Protein AF-A0A956CC80-F1 (afdb_monomer_lite)

Structure (mmCIF, N/CA/C/O backbone):
data_AF-A0A956CC80-F1
#
_entry.id   AF-A0A956CC80-F1
#
loop_
_atom_site.group_PDB
_atom_site.id
_atom_site.type_symbol
_atom_site.label_atom_id
_atom_site.label_alt_id
_atom_site.label_comp_id
_atom_site.label_asym_id
_atom_site.label_entity_id
_atom_site.label_seq_id
_atom_site.pdbx_PDB_ins_code
_atom_site.Cartn_x
_atom_site.Cartn_y
_atom_site.Cartn_z
_atom_site.occupancy
_atom_site.B_iso_or_equiv
_atom_site.auth_seq_id
_atom_site.auth_comp_id
_atom_site.auth_asym_id
_atom_site.auth_atom_id
_atom_site.pdbx_PDB_model_num
ATOM 1 N N . MET A 1 1 ? -11.851 -10.842 14.255 1.00 43.53 1 MET A N 1
ATOM 2 C CA . MET A 1 1 ? -12.543 -9.639 13.760 1.00 43.53 1 MET A CA 1
ATOM 3 C C . MET A 1 1 ? -11.474 -8.880 13.035 1.00 43.53 1 MET A C 1
ATOM 5 O O . MET A 1 1 ? -10.631 -8.281 13.694 1.00 43.53 1 MET A O 1
ATOM 9 N N . ASP A 1 2 ? -11.447 -9.036 11.723 1.00 57.81 2 ASP A N 1
ATOM 10 C CA . ASP A 1 2 ? -10.506 -8.314 10.886 1.00 57.81 2 ASP A CA 1
ATOM 11 C C . ASP A 1 2 ? -10.980 -6.863 10.875 1.00 57.81 2 ASP A C 1
ATOM 13 O O . ASP A 1 2 ? -12.137 -6.572 10.575 1.00 57.81 2 ASP A O 1
ATOM 17 N N . GLY A 1 3 ? -10.152 -5.984 11.434 1.00 73.88 3 GLY A N 1
ATOM 18 C CA . GLY A 1 3 ? -10.452 -4.560 11.492 1.00 73.88 3 GLY A CA 1
ATOM 19 C C . GLY A 1 3 ? -10.264 -3.935 10.118 1.00 73.88 3 GLY A C 1
ATOM 20 O O . GLY A 1 3 ? -9.429 -4.400 9.346 1.00 73.88 3 GLY A O 1
ATOM 21 N N . ASP A 1 4 ? -11.005 -2.864 9.848 1.00 90.00 4 ASP A N 1
ATOM 22 C CA . ASP A 1 4 ? -10.900 -2.111 8.600 1.00 90.00 4 ASP A CA 1
ATOM 23 C C . ASP A 1 4 ? -9.437 -1.726 8.294 1.00 90.00 4 ASP A C 1
ATOM 25 O O . ASP A 1 4 ? -8.689 -1.260 9.172 1.00 90.00 4 ASP A O 1
ATOM 29 N N . VAL A 1 5 ? -9.042 -1.912 7.031 1.00 94.62 5 VAL A N 1
ATOM 30 C CA . VAL A 1 5 ? -7.697 -1.631 6.514 1.00 94.62 5 VAL A CA 1
ATOM 31 C C . VAL A 1 5 ? -7.733 -0.439 5.566 1.00 94.62 5 VAL A C 1
ATOM 33 O O . VAL A 1 5 ? -8.626 -0.303 4.733 1.00 94.62 5 VAL A O 1
ATOM 36 N N . VAL A 1 6 ? -6.725 0.420 5.673 1.00 96.19 6 VAL A N 1
ATOM 37 C CA . VAL A 1 6 ? -6.474 1.534 4.759 1.00 96.19 6 VAL A CA 1
ATOM 38 C C . VAL A 1 6 ? -5.206 1.235 3.970 1.00 96.19 6 VAL A C 1
ATOM 40 O O . VAL A 1 6 ? -4.143 1.035 4.559 1.00 96.19 6 VAL A O 1
ATOM 43 N N . VAL A 1 7 ? -5.310 1.244 2.642 1.00 97.50 7 VAL A N 1
ATOM 44 C CA . VAL A 1 7 ? -4.162 1.183 1.728 1.00 97.50 7 VAL A CA 1
ATOM 45 C C . VAL A 1 7 ? -3.756 2.608 1.367 1.00 97.50 7 VAL A C 1
ATOM 47 O O . VAL A 1 7 ? -4.592 3.423 0.978 1.00 97.50 7 VAL A O 1
ATOM 50 N N . MET A 1 8 ? -2.475 2.926 1.525 1.00 97.94 8 MET A N 1
ATOM 51 C CA . MET A 1 8 ? -1.909 4.245 1.264 1.00 97.94 8 MET A CA 1
ATOM 52 C C . MET A 1 8 ? -0.822 4.146 0.198 1.00 97.94 8 MET A C 1
ATOM 54 O O . MET A 1 8 ? 0.139 3.395 0.356 1.00 97.94 8 MET A O 1
ATOM 58 N N . SER A 1 9 ? -0.966 4.942 -0.860 1.00 97.94 9 SER A N 1
ATOM 59 C CA . SER A 1 9 ? 0.020 5.111 -1.929 1.00 97.94 9 SER A CA 1
ATOM 60 C C . SER A 1 9 ? 0.820 6.403 -1.751 1.00 97.94 9 SER A C 1
ATOM 62 O O . SER A 1 9 ? 0.235 7.473 -1.564 1.00 97.94 9 SER A O 1
ATOM 64 N N . ALA A 1 10 ? 2.138 6.316 -1.887 1.00 97.25 10 ALA A N 1
ATOM 65 C CA . ALA A 1 10 ? 3.078 7.432 -1.964 1.00 97.25 10 ALA A CA 1
ATOM 66 C C . ALA A 1 10 ? 4.074 7.197 -3.113 1.00 97.25 10 ALA A C 1
ATOM 68 O O . ALA A 1 10 ? 4.093 6.124 -3.692 1.00 97.25 10 ALA A O 1
ATOM 69 N N . GLU A 1 11 ? 4.922 8.176 -3.441 1.00 96.38 11 GLU A N 1
ATOM 70 C CA . GLU A 1 11 ? 5.766 8.163 -4.656 1.00 96.38 11 G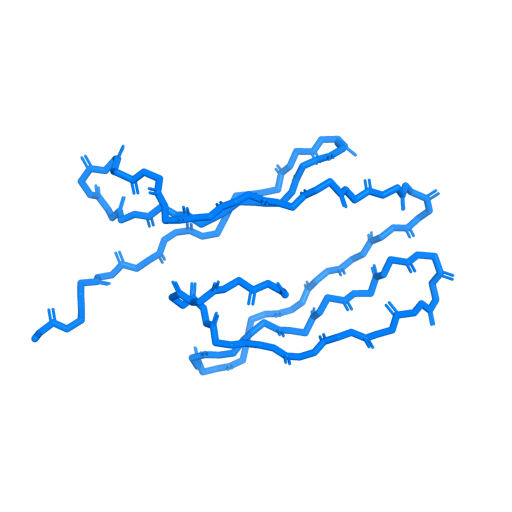LU A CA 1
ATOM 71 C C . GLU A 1 11 ? 6.516 6.838 -4.914 1.00 96.38 11 GLU A C 1
ATOM 73 O O . GLU A 1 11 ? 6.523 6.355 -6.045 1.00 96.38 11 GLU A O 1
ATOM 78 N N . LEU A 1 12 ? 7.090 6.237 -3.865 1.00 98.12 12 LEU A N 1
ATOM 79 C CA . LEU A 1 12 ? 7.865 4.989 -3.920 1.00 98.12 12 LEU A CA 1
ATOM 80 C C . LEU A 1 12 ? 7.391 3.937 -2.903 1.00 98.12 12 LEU A C 1
ATOM 82 O O . LEU A 1 12 ? 8.111 2.977 -2.621 1.00 98.12 12 LEU A O 1
ATOM 86 N N . GLU A 1 13 ? 6.213 4.130 -2.306 1.00 98.50 13 GLU A N 1
ATOM 87 C CA . GLU A 1 13 ? 5.699 3.264 -1.241 1.00 98.50 13 GLU A CA 1
ATOM 88 C C . GLU A 1 13 ? 4.219 2.930 -1.457 1.00 98.50 13 GLU A C 1
ATOM 90 O O . GLU A 1 13 ? 3.395 3.816 -1.689 1.00 98.50 13 GLU A O 1
ATOM 95 N N . LEU A 1 14 ? 3.880 1.652 -1.291 1.00 98.62 14 LEU A N 1
ATOM 96 C CA . LEU A 1 14 ? 2.521 1.195 -1.025 1.00 98.62 14 LEU A CA 1
ATOM 97 C C . LEU A 1 14 ? 2.499 0.547 0.360 1.00 98.62 14 LEU A C 1
ATOM 99 O O . LEU A 1 14 ? 3.314 -0.326 0.645 1.00 98.62 14 LEU A O 1
ATOM 103 N N . ALA A 1 15 ? 1.577 0.951 1.227 1.00 98.50 15 ALA A N 1
ATOM 104 C CA . ALA A 1 15 ? 1.488 0.414 2.583 1.00 98.50 15 ALA A CA 1
ATOM 105 C C . ALA A 1 15 ? 0.041 0.182 3.011 1.00 98.50 15 ALA A C 1
ATOM 107 O O . ALA A 1 15 ? -0.856 0.913 2.592 1.00 98.50 15 ALA A O 1
ATOM 108 N N . ALA A 1 16 ? -0.173 -0.783 3.904 1.00 98.06 16 ALA A N 1
ATOM 109 C CA . ALA A 1 16 ? -1.451 -0.972 4.580 1.00 98.06 16 ALA A CA 1
ATOM 110 C C . ALA A 1 16 ? -1.357 -0.656 6.067 1.00 98.06 16 ALA A C 1
ATOM 112 O O . ALA A 1 16 ? -0.340 -0.897 6.725 1.00 98.06 16 ALA A O 1
ATOM 113 N N . TRP A 1 17 ? -2.461 -0.145 6.596 1.00 97.56 17 TRP A N 1
ATOM 114 C CA . TRP A 1 17 ? -2.604 0.281 7.978 1.00 97.56 17 TRP A CA 1
ATOM 115 C C . TRP A 1 17 ? -3.967 -0.136 8.516 1.00 97.56 17 TRP A C 1
ATOM 117 O O . TRP A 1 17 ? -4.949 -0.145 7.781 1.00 97.56 17 TRP A O 1
ATOM 127 N N . THR A 1 18 ? -4.066 -0.413 9.811 1.00 95.44 18 THR A N 1
ATOM 128 C CA . THR A 1 18 ? -5.368 -0.445 10.482 1.00 95.44 18 THR A CA 1
ATOM 129 C C . THR A 1 18 ? -5.950 0.967 10.556 1.00 95.44 18 THR A C 1
ATOM 131 O O . THR A 1 18 ? -5.207 1.951 10.633 1.00 95.44 18 THR A O 1
ATOM 134 N N . VAL A 1 19 ? -7.276 1.091 10.660 1.00 94.69 19 VAL A N 1
ATOM 135 C CA . VAL A 1 19 ? -7.941 2.392 10.911 1.00 94.69 19 VAL A CA 1
ATOM 136 C C . VAL A 1 19 ? -7.516 3.081 12.214 1.00 94.69 19 VAL A C 1
ATOM 138 O O . VAL A 1 19 ? -7.709 4.282 12.375 1.00 94.69 19 VAL A O 1
ATOM 141 N N . THR A 1 20 ? -6.905 2.347 13.147 1.00 94.81 20 THR A N 1
ATOM 142 C CA . THR A 1 20 ? -6.335 2.905 14.384 1.00 94.81 20 THR A CA 1
ATOM 143 C C . THR A 1 20 ? -4.903 3.419 14.212 1.00 94.81 20 THR A C 1
ATOM 145 O O . THR A 1 20 ? -4.307 3.870 15.188 1.00 94.81 20 THR A O 1
ATOM 148 N N . GLY A 1 21 ? -4.330 3.335 13.007 1.00 95.12 21 GLY A N 1
ATOM 149 C CA . GLY A 1 21 ? -2.996 3.846 12.690 1.00 95.12 21 GLY A CA 1
ATOM 150 C C . GLY A 1 21 ? -1.846 2.862 12.916 1.00 95.12 21 GLY A C 1
ATOM 151 O O . GLY A 1 21 ? -0.697 3.292 13.006 1.00 95.12 21 GLY A O 1
ATOM 152 N N . HIS A 1 22 ? -2.103 1.553 13.004 1.00 96.25 22 HIS A N 1
ATOM 153 C CA . HIS A 1 22 ? -1.029 0.557 13.068 1.00 96.25 22 HIS A CA 1
ATOM 154 C C . HIS A 1 22 ? -0.645 0.099 11.662 1.00 96.25 22 HIS A C 1
ATOM 156 O O . HIS A 1 22 ? -1.496 -0.397 10.930 1.00 96.25 22 HIS A O 1
ATOM 162 N N . LYS A 1 23 ? 0.631 0.236 11.283 1.00 96.88 23 LYS A N 1
ATOM 163 C CA . LYS A 1 23 ? 1.129 -0.272 9.996 1.00 96.88 23 LYS A CA 1
ATOM 164 C C . LYS A 1 23 ? 1.085 -1.802 9.999 1.00 96.88 23 LYS A C 1
ATOM 166 O O . LYS A 1 23 ? 1.601 -2.420 10.927 1.00 96.88 23 LYS A O 1
ATOM 171 N N . LEU A 1 24 ? 0.495 -2.383 8.960 1.00 97.12 24 LEU A N 1
ATOM 172 C CA . LEU A 1 24 ? 0.461 -3.826 8.725 1.00 97.12 24 LEU A CA 1
ATOM 173 C C . LEU A 1 24 ? 1.670 -4.250 7.890 1.00 97.12 24 LEU A C 1
ATOM 175 O O . LEU A 1 24 ? 2.468 -5.074 8.325 1.00 97.12 24 LEU A O 1
ATOM 179 N N . TRP A 1 25 ? 1.851 -3.618 6.732 1.00 97.94 25 TRP A N 1
ATOM 180 C CA . TRP A 1 25 ? 2.979 -3.865 5.838 1.00 97.94 25 TRP A CA 1
ATOM 181 C C . TRP A 1 25 ? 3.301 -2.625 5.003 1.00 97.94 25 TRP A C 1
ATOM 183 O O . TRP A 1 25 ? 2.537 -1.659 4.947 1.00 97.94 25 TRP A O 1
ATOM 193 N N . THR A 1 26 ? 4.471 -2.652 4.375 1.00 98.56 26 THR A N 1
ATOM 194 C CA . THR A 1 26 ? 4.909 -1.673 3.379 1.00 98.56 26 THR A CA 1
ATOM 195 C C . THR A 1 26 ? 5.676 -2.392 2.273 1.00 98.56 26 THR A C 1
ATOM 197 O O . THR A 1 26 ? 6.356 -3.386 2.535 1.00 98.56 26 THR A O 1
ATOM 200 N N . ALA A 1 27 ? 5.555 -1.890 1.052 1.00 98.19 27 ALA A N 1
ATOM 201 C CA . ALA A 1 27 ? 6.243 -2.357 -0.133 1.00 98.19 27 ALA A CA 1
ATOM 202 C C . ALA A 1 27 ? 6.858 -1.164 -0.868 1.00 98.19 27 ALA A C 1
ATOM 204 O O . ALA A 1 27 ? 6.201 -0.147 -1.097 1.00 98.19 27 ALA A O 1
ATOM 205 N N . PHE A 1 28 ? 8.120 -1.310 -1.267 1.00 98.12 28 PHE A N 1
ATOM 206 C CA . PHE A 1 28 ? 8.746 -0.386 -2.202 1.00 98.12 28 PHE A CA 1
ATOM 207 C C . PHE A 1 28 ? 8.201 -0.636 -3.612 1.00 98.12 28 PHE A C 1
ATOM 209 O O . PHE A 1 28 ? 8.163 -1.784 -4.063 1.00 98.12 28 PHE A O 1
ATOM 216 N N . VAL A 1 29 ? 7.807 0.431 -4.303 1.00 98.38 29 VAL A N 1
ATOM 217 C CA . VAL A 1 29 ? 7.190 0.370 -5.635 1.00 98.38 29 VAL A CA 1
ATOM 218 C C . VAL A 1 29 ? 7.910 1.322 -6.590 1.00 98.38 29 VAL A C 1
ATOM 220 O O . VAL A 1 29 ? 7.845 2.540 -6.459 1.00 98.38 29 VAL A O 1
ATOM 223 N N . GLU A 1 30 ? 8.653 0.760 -7.543 1.00 97.69 30 GLU A N 1
ATOM 224 C CA . GLU A 1 30 ? 9.382 1.536 -8.551 1.00 97.69 30 GLU A CA 1
ATOM 225 C C . GLU A 1 30 ? 8.440 1.967 -9.696 1.00 97.69 30 GLU A C 1
ATOM 227 O O . GLU A 1 30 ? 7.745 1.113 -10.250 1.00 97.69 30 GLU A O 1
ATOM 232 N N . PRO A 1 31 ? 8.393 3.259 -10.083 1.00 96.94 31 PRO A N 1
ATOM 233 C CA . PRO A 1 31 ? 7.562 3.724 -11.191 1.00 96.94 31 PRO A CA 1
ATOM 234 C C . PRO A 1 31 ? 8.021 3.231 -12.576 1.00 96.94 31 PRO A C 1
ATOM 236 O O . PRO A 1 31 ? 9.219 3.252 -12.854 1.00 96.94 31 PRO A O 1
ATOM 239 N N . PRO A 1 32 ? 7.083 2.958 -13.509 1.00 97.56 32 PRO A N 1
ATOM 240 C CA . PRO A 1 32 ? 5.635 3.009 -13.321 1.00 97.56 32 PRO A CA 1
ATOM 241 C C . PRO A 1 32 ? 5.104 1.846 -12.482 1.00 97.56 32 PRO A C 1
ATOM 243 O O . PRO A 1 32 ? 5.499 0.692 -12.653 1.00 97.56 32 PRO A O 1
ATOM 246 N N . TRP A 1 33 ? 4.145 2.171 -11.622 1.00 98.38 33 TRP A N 1
ATOM 247 C CA . TRP A 1 33 ? 3.426 1.203 -10.814 1.00 98.38 33 TRP A CA 1
ATOM 248 C C . TRP A 1 33 ? 1.964 1.634 -10.647 1.00 98.38 33 TRP A C 1
ATOM 250 O O . TRP A 1 33 ? 1.648 2.820 -10.770 1.00 98.38 33 TRP A O 1
ATOM 260 N N . ASP A 1 34 ? 1.087 0.665 -10.403 1.00 98.38 34 ASP A N 1
ATOM 261 C CA . ASP A 1 34 ? -0.337 0.873 -10.123 1.00 98.38 34 ASP A CA 1
ATOM 262 C C . ASP A 1 34 ? -0.865 -0.258 -9.228 1.00 98.38 34 ASP A C 1
ATOM 264 O O . ASP A 1 34 ? -0.239 -1.319 -9.115 1.00 98.38 34 ASP A O 1
ATOM 268 N N . TYR A 1 35 ? -2.014 -0.050 -8.589 1.00 98.31 35 TYR A N 1
ATOM 269 C CA . TYR A 1 35 ? -2.670 -1.081 -7.792 1.00 98.31 35 TYR A CA 1
ATOM 270 C C . TYR A 1 35 ? -4.196 -0.994 -7.860 1.00 98.31 35 TYR A C 1
ATOM 272 O O . TYR A 1 35 ? -4.777 0.083 -7.981 1.00 98.31 35 TYR A O 1
ATOM 280 N N . SER A 1 36 ? -4.855 -2.141 -7.708 1.00 98.12 36 SER A N 1
ATOM 281 C CA . SER A 1 36 ? -6.291 -2.218 -7.438 1.00 98.12 36 SER A CA 1
ATOM 282 C C . SER A 1 36 ? -6.558 -3.019 -6.168 1.00 98.12 36 SER A C 1
ATOM 284 O O . SER A 1 36 ? -5.798 -3.919 -5.802 1.00 98.12 36 SER A O 1
ATOM 286 N N . VAL A 1 37 ? -7.645 -2.665 -5.486 1.00 96.56 37 VAL A N 1
ATOM 287 C CA . VAL A 1 37 ? -8.180 -3.413 -4.345 1.00 96.56 37 VAL A CA 1
ATOM 288 C C . VAL A 1 37 ? -9.473 -4.074 -4.800 1.00 96.56 37 VAL A C 1
ATOM 290 O O . VAL A 1 37 ? -10.387 -3.390 -5.264 1.00 96.56 37 VAL A O 1
ATOM 293 N N . GLU A 1 38 ? -9.537 -5.395 -4.684 1.00 94.38 38 GLU A N 1
ATOM 294 C CA . GLU A 1 38 ? -10.698 -6.207 -5.046 1.00 94.38 38 GLU A CA 1
ATOM 295 C C . GLU 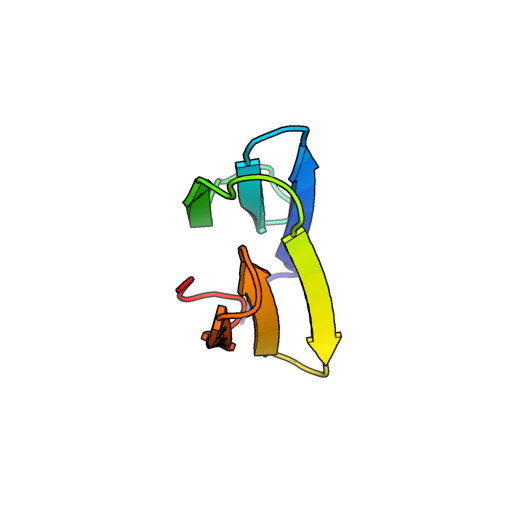A 1 38 ? -10.994 -7.161 -3.888 1.00 94.38 38 GLU A C 1
ATOM 297 O O . GLU A 1 38 ? -10.177 -8.024 -3.560 1.00 94.38 38 GLU A O 1
ATOM 302 N N . ASP A 1 39 ? -12.155 -6.980 -3.256 1.00 89.94 39 ASP A N 1
ATOM 303 C CA . ASP A 1 39 ? -12.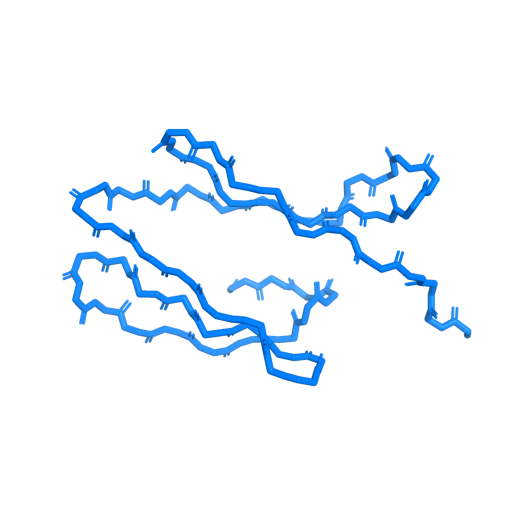526 -7.642 -2.004 1.00 89.94 39 ASP A CA 1
ATOM 304 C C . ASP A 1 39 ? -11.429 -7.481 -0.932 1.00 89.94 39 ASP A C 1
ATOM 306 O O . ASP A 1 39 ? -11.201 -6.378 -0.441 1.00 89.94 39 ASP A O 1
ATOM 310 N N . ASP A 1 40 ? -10.738 -8.572 -0.603 1.00 93.00 40 ASP A N 1
ATOM 311 C CA . ASP A 1 40 ? -9.718 -8.660 0.449 1.00 93.00 40 ASP A CA 1
ATOM 312 C C . ASP A 1 40 ? -8.310 -8.904 -0.132 1.00 93.00 40 ASP A C 1
ATOM 314 O O . ASP A 1 40 ? -7.409 -9.460 0.507 1.00 93.00 40 ASP A O 1
ATOM 318 N N . GLN A 1 41 ? -8.134 -8.556 -1.409 1.00 96.44 41 GLN A N 1
ATOM 319 C CA . GLN A 1 41 ? -6.908 -8.754 -2.171 1.00 96.44 41 GLN A CA 1
ATOM 320 C C . GLN A 1 41 ? -6.436 -7.442 -2.792 1.00 96.44 41 GLN A C 1
ATOM 322 O O . GLN A 1 41 ? -7.229 -6.601 -3.221 1.00 96.44 41 GLN A O 1
ATOM 327 N N . ILE A 1 42 ? -5.120 -7.315 -2.914 1.00 98.12 42 ILE A N 1
ATOM 328 C CA . ILE A 1 42 ? -4.481 -6.291 -3.734 1.00 98.12 42 ILE A CA 1
ATOM 329 C C . ILE A 1 42 ? -3.904 -6.958 -4.970 1.00 98.12 42 ILE A C 1
ATOM 331 O O . ILE A 1 42 ? -3.212 -7.975 -4.871 1.00 98.12 42 ILE A O 1
ATOM 335 N N . LEU A 1 43 ? -4.167 -6.358 -6.126 1.00 98.44 43 LEU A N 1
ATOM 336 C CA . LEU A 1 43 ? -3.409 -6.589 -7.344 1.00 98.44 43 LEU A CA 1
ATOM 337 C C . LEU A 1 43 ? -2.428 -5.429 -7.499 1.00 98.44 43 LEU A C 1
ATOM 339 O O . LEU A 1 43 ? -2.842 -4.292 -7.701 1.00 98.44 43 LEU A O 1
ATOM 343 N N . LEU A 1 44 ? -1.137 -5.722 -7.398 1.00 98.44 44 LEU A N 1
ATOM 344 C CA . LEU A 1 44 ? -0.065 -4.742 -7.531 1.00 98.44 44 LEU A CA 1
ATOM 345 C C . LEU A 1 44 ? 0.691 -5.000 -8.833 1.00 98.44 44 LEU A C 1
ATOM 347 O O . LEU A 1 44 ? 1.131 -6.124 -9.074 1.00 98.44 44 LEU A O 1
ATOM 351 N N . ASP A 1 45 ? 0.859 -3.969 -9.656 1.00 98.50 45 ASP A N 1
ATOM 352 C CA . ASP A 1 45 ? 1.701 -3.987 -10.852 1.00 98.50 45 ASP A CA 1
ATOM 353 C C . ASP A 1 45 ? 2.883 -3.035 -10.633 1.00 98.50 45 ASP A C 1
ATOM 355 O O . ASP A 1 45 ? 2.693 -1.833 -10.459 1.00 98.50 45 ASP A O 1
ATOM 359 N N . VAL A 1 46 ? 4.105 -3.572 -10.612 1.00 98.44 46 VAL A N 1
ATOM 360 C CA . VAL A 1 46 ? 5.346 -2.788 -10.528 1.00 98.44 46 VAL A CA 1
ATOM 361 C C . VAL A 1 46 ? 6.169 -3.092 -11.766 1.00 98.44 46 VAL A C 1
ATOM 363 O O . VAL A 1 46 ? 6.559 -4.243 -11.982 1.00 98.44 46 VAL A O 1
ATOM 366 N N . MET A 1 47 ? 6.446 -2.080 -12.589 1.00 97.75 47 MET A N 1
ATOM 367 C CA . MET A 1 47 ? 7.236 -2.231 -13.817 1.00 97.75 47 MET A CA 1
ATOM 368 C C . MET A 1 47 ? 6.697 -3.314 -14.778 1.00 97.75 47 MET A C 1
ATOM 370 O O . MET A 1 47 ? 7.469 -3.968 -15.482 1.00 97.75 47 MET A O 1
ATOM 374 N N . GLY A 1 48 ? 5.378 -3.543 -14.813 1.00 97.62 48 GLY A N 1
ATOM 375 C CA . GLY A 1 48 ? 4.740 -4.579 -15.636 1.00 97.62 48 GLY A CA 1
ATOM 376 C C . GLY A 1 48 ? 4.698 -5.967 -14.986 1.00 97.62 48 GLY A C 1
ATOM 377 O O . GLY A 1 48 ? 4.206 -6.921 -15.601 1.00 97.62 48 GLY A O 1
ATOM 378 N N . ARG A 1 49 ? 5.225 -6.122 -13.765 1.00 97.75 49 ARG A N 1
ATOM 379 C CA . ARG A 1 49 ? 5.183 -7.375 -13.006 1.00 97.75 49 ARG A CA 1
ATOM 380 C C . ARG A 1 49 ? 4.040 -7.332 -12.000 1.00 97.75 49 ARG A C 1
ATOM 382 O O . ARG A 1 49 ? 4.060 -6.540 -11.065 1.00 97.75 49 ARG A O 1
ATOM 389 N N . ARG A 1 50 ? 3.099 -8.265 -12.154 1.00 97.75 50 ARG A N 1
ATOM 390 C CA . ARG A 1 50 ? 1.909 -8.370 -11.303 1.00 97.75 50 ARG A CA 1
ATOM 391 C C . ARG A 1 50 ? 2.095 -9.341 -10.144 1.00 97.75 50 ARG A C 1
ATOM 393 O O 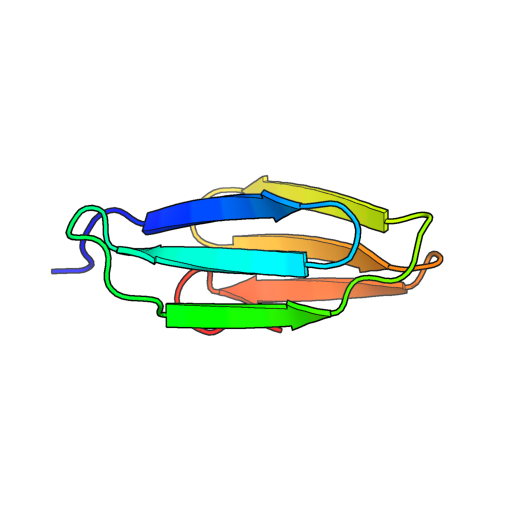. ARG A 1 50 ? 2.567 -10.462 -10.350 1.00 97.75 50 ARG A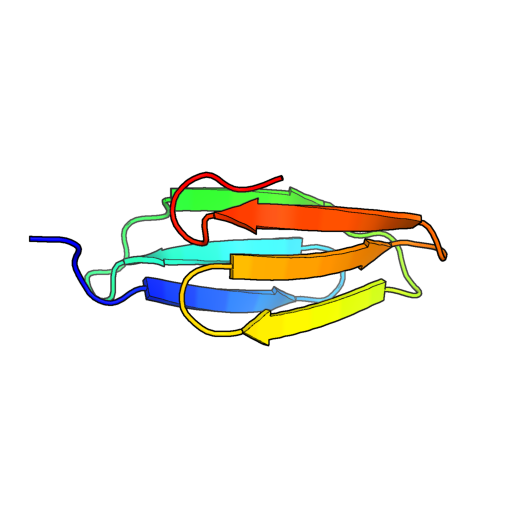 O 1
ATOM 400 N N . SER A 1 51 ? 1.658 -8.939 -8.958 1.00 97.25 51 SER A N 1
ATOM 401 C CA . SER A 1 51 ? 1.484 -9.794 -7.782 1.00 97.25 51 SER A CA 1
ATOM 402 C C . SER A 1 51 ? 0.071 -9.644 -7.221 1.00 97.25 51 SER A C 1
ATOM 404 O O . SER A 1 51 ? -0.557 -8.596 -7.357 1.00 97.25 51 SER A O 1
ATOM 406 N N . ARG A 1 52 ? -0.441 -10.720 -6.617 1.00 97.88 52 ARG A N 1
ATOM 407 C CA . ARG A 1 52 ? -1.724 -10.722 -5.913 1.00 97.88 52 ARG A CA 1
ATOM 408 C C . ARG A 1 52 ? -1.535 -11.285 -4.518 1.00 97.88 52 ARG A C 1
ATOM 410 O O . ARG A 1 52 ? -0.978 -12.375 -4.389 1.00 97.88 52 ARG A O 1
ATOM 417 N N . PHE A 1 53 ? -2.011 -10.562 -3.517 1.00 97.75 53 PHE A N 1
ATOM 418 C CA . PHE A 1 53 ? -1.833 -10.921 -2.116 1.00 97.75 53 PHE A CA 1
ATOM 419 C C . PHE A 1 53 ? -2.979 -10.402 -1.247 1.00 97.75 53 PHE A C 1
ATOM 421 O O . PHE A 1 53 ? -3.728 -9.513 -1.657 1.00 97.75 53 PHE A O 1
ATOM 428 N N . GLY A 1 54 ? -3.116 -10.980 -0.051 1.00 96.44 54 GLY A N 1
ATOM 429 C CA . GLY A 1 54 ? -4.098 -10.555 0.942 1.00 96.44 54 GLY A CA 1
ATOM 430 C C . GLY A 1 54 ? -3.810 -9.153 1.458 1.00 96.44 54 GLY A C 1
ATOM 431 O O . GLY A 1 54 ? -2.659 -8.811 1.737 1.00 96.44 54 GLY A O 1
ATOM 432 N N . ILE A 1 55 ? -4.859 -8.345 1.623 1.00 95.81 55 ILE A N 1
ATOM 433 C CA . ILE A 1 55 ? -4.738 -6.957 2.098 1.00 95.81 55 ILE A CA 1
ATOM 434 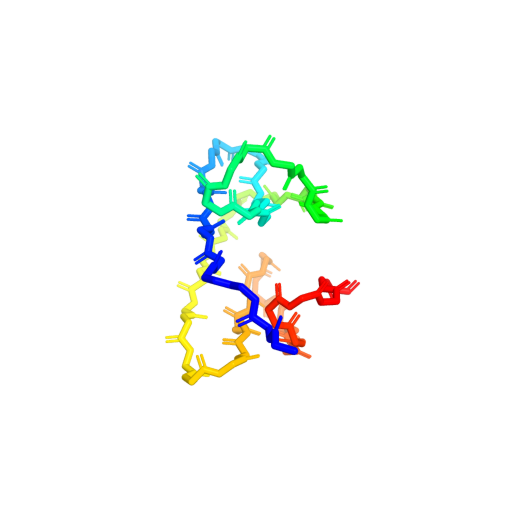C C . ILE A 1 55 ? -4.107 -6.862 3.499 1.00 95.81 55 ILE A C 1
ATOM 436 O O . ILE A 1 55 ? -3.484 -5.854 3.831 1.00 95.81 55 ILE A O 1
ATOM 440 N N . HIS A 1 56 ? -4.198 -7.928 4.298 1.00 95.44 56 HIS A N 1
ATOM 441 C CA . HIS A 1 56 ? -3.572 -8.037 5.616 1.00 95.44 56 HIS A CA 1
ATOM 442 C C . HIS A 1 56 ? -2.121 -8.541 5.579 1.00 95.44 56 HIS A C 1
ATOM 444 O O . HIS A 1 56 ? -1.366 -8.254 6.508 1.00 95.44 56 HIS A O 1
ATOM 450 N N . ASP A 1 57 ? -1.729 -9.252 4.520 1.00 94.50 57 ASP A N 1
ATOM 451 C CA . ASP A 1 57 ? -0.473 -10.008 4.466 1.00 94.50 57 ASP A CA 1
ATOM 452 C C . ASP A 1 57 ? 0.651 -9.244 3.751 1.00 94.50 57 ASP A C 1
ATOM 454 O O . ASP A 1 57 ? 1.813 -9.341 4.146 1.00 94.50 57 ASP A O 1
ATOM 458 N N . GLY A 1 58 ? 0.304 -8.452 2.732 1.00 93.81 58 GLY A N 1
ATOM 459 C CA . GLY A 1 58 ? 1.285 -7.787 1.871 1.00 93.81 58 GLY A CA 1
ATOM 460 C C . GLY A 1 58 ? 1.880 -8.714 0.792 1.00 93.81 58 GLY A C 1
ATOM 461 O O . GLY A 1 58 ? 1.528 -9.894 0.739 1.00 93.81 58 GLY A O 1
ATOM 462 N N . PRO A 1 59 ? 2.712 -8.172 -0.119 1.00 90.06 59 PRO A N 1
ATOM 463 C CA . PRO A 1 59 ? 3.273 -8.899 -1.266 1.00 90.06 59 PRO A CA 1
ATOM 464 C C . PRO A 1 59 ? 4.291 -9.993 -0.929 1.00 90.06 59 PRO A C 1
ATOM 466 O O . PRO A 1 59 ? 5.006 -9.870 0.091 1.00 90.06 59 PRO A O 1
#

Sequence (59 aa):
MDGDVVVMSAELELAAWTVTGHKLWTAFVEPPWDYSVEDDQILLDVMGRRSRFGIHDGP

Radius of gyration: 11.05 Å; chains: 1; bounding box: 22×19×30 Å

Foldseek 3Di:
DDADKDWDDDPQKIWIAGPVGHTQDMDGAAPPKDWDDDPQWIWIAGPNDTDIDGSNHYD

pLDDT: mean 94.77, std 9.1, range [43.53, 98.62]

Secondary structure (DSSP, 8-state):
----EEEEEETTEEEEEETTS-EEEEEE-PSSEEEEEETTEEEEEETTEEEEEETTT--